Protein AF-A0A2D6S1B0-F1 (afdb_monomer_lite)

Secondary structure (DSSP, 8-state):
-EETTS-B-EEEEEEESSSSS-EEEEEEE-SSTTTTTEEEEE--SSS----PEEEEEPPPPS-TTS--EE-EEEEEETTEEEEEETTEEEEEEE-SS--S--EEEEE----TT---B---S-----SS--SS--PPPGGGSPP--------

Sequence (151 aa):
DFLNNDVFNVHLRVDDDKSGTNAYIDIYSPPGPQGGNNFNYASPADGAWPGWTNIGGAPFEKNPRKEGYRQLCLRKEQKNFFIIVDNKEIAKVKNAGLLVITKVFISIDAAAGRSGSMHVDNVDIDDAFLKGSKAVGRQNKLPIIWSELKS

Foldseek 3Di:
DFWLLFQAWKWKKFFDPPLQQRWMKIKTQAGDPLRRFWIWMFTELRNDTPDTDTLGGDDRPPDSVPTDDKDWDWDDDQQWTFTAINNRTSDIDGHPNCHDGPDIDMDGDYDPPGDGDDDDQDDDDDPDDDPDDDDDPPVRGDPPPPPDPDD

Radius of gyration: 16.26 Å; chains: 1; bounding box: 37×40×39 Å

Structure (mmCIF, N/CA/C/O backbone):
data_AF-A0A2D6S1B0-F1
#
_entry.id   AF-A0A2D6S1B0-F1
#
loop_
_atom_site.group_PDB
_atom_site.id
_atom_site.type_symbol
_atom_site.label_atom_id
_atom_site.label_alt_id
_atom_site.label_comp_id
_atom_site.label_asym_id
_atom_site.label_entity_id
_atom_site.label_seq_id
_atom_site.pdbx_PDB_ins_code
_atom_site.Cartn_x
_atom_site.Cartn_y
_atom_site.Cartn_z
_atom_site.occupancy
_atom_site.B_iso_or_equiv
_atom_site.auth_seq_id
_atom_site.auth_comp_id
_atom_site.auth_asym_id
_atom_site.auth_atom_id
_atom_site.pdbx_PDB_model_num
ATOM 1 N N . ASP A 1 1 ? 7.044 -9.839 -2.424 1.00 71.38 1 ASP A N 1
ATOM 2 C CA . ASP A 1 1 ? 8.215 -9.287 -3.156 1.00 71.38 1 ASP A CA 1
ATOM 3 C C . ASP A 1 1 ? 7.801 -9.011 -4.597 1.00 71.38 1 ASP A C 1
ATOM 5 O O . ASP A 1 1 ? 6.648 -9.249 -4.910 1.00 71.38 1 ASP A O 1
ATOM 9 N N . PHE A 1 2 ? 8.654 -8.400 -5.421 1.00 69.69 2 PHE A N 1
ATOM 10 C CA . PHE A 1 2 ? 8.378 -8.100 -6.829 1.00 69.69 2 PHE A CA 1
ATOM 11 C C . PHE A 1 2 ? 9.667 -8.045 -7.651 1.00 69.69 2 PHE A C 1
ATOM 13 O O . PHE A 1 2 ? 10.745 -7.783 -7.119 1.00 69.69 2 PHE A O 1
ATOM 20 N N . LEU A 1 3 ? 9.582 -8.301 -8.954 1.00 69.38 3 LEU A N 1
ATOM 21 C CA . LEU A 1 3 ? 10.754 -8.343 -9.821 1.00 69.38 3 LEU A CA 1
ATOM 22 C C . LEU A 1 3 ? 11.266 -6.919 -10.125 1.00 69.38 3 LEU A C 1
ATOM 24 O O . LEU A 1 3 ? 10.507 -6.052 -10.548 1.00 69.38 3 LEU A O 1
ATOM 28 N N . ASN A 1 4 ? 12.566 -6.669 -9.923 1.00 67.38 4 ASN A N 1
ATOM 29 C CA . ASN A 1 4 ? 13.173 -5.330 -10.038 1.00 67.38 4 ASN A CA 1
ATOM 30 C C . ASN A 1 4 ? 13.082 -4.706 -11.445 1.00 67.38 4 ASN A C 1
ATOM 32 O O . ASN A 1 4 ? 13.164 -3.489 -11.595 1.00 67.38 4 ASN A O 1
ATOM 36 N N . ASN A 1 5 ? 12.961 -5.529 -12.485 1.00 62.66 5 ASN A N 1
ATOM 37 C CA . ASN A 1 5 ? 12.970 -5.089 -13.881 1.00 62.66 5 ASN A CA 1
ATOM 38 C C . ASN A 1 5 ? 11.594 -5.117 -14.541 1.00 62.66 5 ASN A C 1
ATOM 40 O O . ASN A 1 5 ? 11.501 -5.066 -15.767 1.00 62.66 5 ASN A O 1
ATOM 44 N N . ASP A 1 6 ? 10.555 -5.203 -13.721 1.00 67.94 6 ASP A N 1
ATOM 45 C CA . ASP A 1 6 ? 9.181 -5.337 -14.160 1.00 67.94 6 ASP A CA 1
ATOM 46 C C . ASP A 1 6 ? 8.383 -4.049 -13.919 1.00 67.94 6 ASP A C 1
ATOM 48 O O . ASP A 1 6 ? 8.779 -3.176 -13.138 1.00 67.94 6 ASP A O 1
ATOM 52 N N . VAL A 1 7 ? 7.244 -3.912 -14.597 1.00 71.19 7 VAL A N 1
ATOM 53 C CA . VAL A 1 7 ? 6.329 -2.773 -14.438 1.00 71.19 7 VAL A CA 1
ATOM 54 C C . VAL A 1 7 ? 5.436 -3.028 -13.225 1.00 71.19 7 VAL A C 1
ATOM 56 O O . VAL A 1 7 ? 4.236 -3.283 -13.350 1.00 71.19 7 VAL A O 1
ATOM 59 N N . PHE A 1 8 ? 6.055 -2.983 -12.042 1.00 75.19 8 PHE A N 1
ATOM 60 C CA . PHE A 1 8 ? 5.389 -3.308 -10.789 1.00 75.19 8 PHE A CA 1
ATOM 61 C C . PHE A 1 8 ? 4.220 -2.363 -10.513 1.00 75.19 8 PHE A C 1
ATOM 63 O O . PHE A 1 8 ? 4.385 -1.145 -10.380 1.00 75.19 8 PHE A O 1
ATOM 70 N N . ASN A 1 9 ? 3.039 -2.957 -10.391 1.00 82.38 9 ASN A N 1
ATOM 71 C CA . ASN A 1 9 ? 1.822 -2.284 -9.990 1.00 82.38 9 ASN A CA 1
ATOM 72 C C . ASN A 1 9 ? 1.215 -3.003 -8.791 1.00 82.38 9 ASN A C 1
ATOM 74 O O . ASN A 1 9 ? 1.185 -4.228 -8.754 1.00 82.38 9 ASN A O 1
ATOM 78 N N . VAL A 1 10 ? 0.751 -2.237 -7.808 1.00 85.50 10 VAL A N 1
ATOM 79 C CA . VAL A 1 10 ? 0.115 -2.787 -6.612 1.00 85.50 10 VAL A CA 1
ATOM 80 C C . VAL A 1 10 ? -0.761 -1.735 -5.951 1.00 85.50 10 VAL A C 1
ATOM 82 O O . VAL A 1 10 ? -0.403 -0.558 -5.944 1.00 85.50 10 VAL A O 1
ATOM 85 N N . HIS A 1 11 ? -1.858 -2.192 -5.363 1.00 90.12 11 HIS A N 1
ATOM 86 C CA . HIS A 1 11 ? -2.531 -1.596 -4.217 1.00 90.12 11 HIS A CA 1
ATOM 87 C C . HIS A 1 11 ? -2.279 -2.501 -3.010 1.00 90.12 11 HIS A C 1
ATOM 89 O O . HIS A 1 11 ? -2.585 -3.696 -3.061 1.00 90.12 11 HIS A O 1
ATOM 95 N N . LEU A 1 12 ? -1.708 -1.948 -1.945 1.00 91.75 12 LEU A N 1
ATOM 96 C CA . LEU A 1 12 ? -1.565 -2.603 -0.647 1.00 91.75 12 LEU A CA 1
ATOM 97 C C . LEU A 1 12 ? -2.305 -1.760 0.386 1.00 91.75 12 LEU A C 1
ATOM 99 O O . LEU A 1 12 ? -1.808 -0.714 0.810 1.00 91.75 12 LEU A O 1
ATOM 103 N N . ARG A 1 13 ? -3.477 -2.238 0.798 1.00 94.44 13 ARG A N 1
ATOM 104 C CA . ARG A 1 13 ? -4.371 -1.526 1.707 1.00 94.44 13 ARG A CA 1
ATOM 105 C C . ARG A 1 13 ? -4.619 -2.305 2.983 1.00 94.44 13 ARG A C 1
ATOM 107 O O . ARG A 1 13 ? -4.750 -3.526 2.959 1.00 94.44 13 ARG A O 1
ATOM 114 N N . VAL A 1 14 ? -4.711 -1.587 4.095 1.00 95.25 14 VAL A N 1
ATOM 115 C CA . VAL A 1 14 ? -5.207 -2.127 5.362 1.00 95.25 14 VAL A CA 1
ATOM 116 C C . VAL A 1 14 ? -6.326 -1.255 5.907 1.00 95.25 14 VAL A C 1
ATOM 118 O O . VAL A 1 14 ? -6.248 -0.029 5.825 1.00 95.25 14 VAL A O 1
ATOM 121 N N . ASP A 1 15 ? -7.344 -1.895 6.475 1.00 94.00 15 ASP A N 1
ATOM 122 C CA . ASP A 1 15 ? -8.585 -1.253 6.922 1.00 94.00 15 ASP A CA 1
ATOM 123 C C . ASP A 1 15 ? -8.879 -1.520 8.396 1.00 94.00 15 ASP A C 1
ATOM 125 O O . ASP A 1 15 ? -8.565 -2.594 8.926 1.00 94.00 15 ASP A O 1
ATOM 129 N N . ASP A 1 16 ? -9.563 -0.570 9.027 1.00 92.88 16 ASP A N 1
ATOM 130 C CA . ASP A 1 16 ? -10.162 -0.685 10.353 1.00 92.88 16 ASP A CA 1
ATOM 131 C C . ASP A 1 16 ? -11.695 -0.595 10.282 1.00 92.88 16 ASP A C 1
ATOM 133 O O . ASP A 1 16 ? -12.295 0.473 10.425 1.00 92.88 16 ASP A O 1
ATOM 137 N N . ASP A 1 17 ? -12.334 -1.752 10.110 1.00 88.31 17 ASP A N 1
ATOM 138 C CA . ASP A 1 17 ? -13.794 -1.874 10.082 1.00 88.31 17 ASP A CA 1
ATOM 139 C C . ASP A 1 17 ? -14.403 -2.095 11.476 1.00 88.31 17 ASP A C 1
ATOM 141 O O . ASP A 1 17 ? -15.624 -2.166 11.621 1.00 88.31 17 ASP A O 1
ATOM 145 N N . LYS A 1 18 ? -13.578 -2.267 12.519 1.00 87.44 18 LYS A N 1
ATOM 146 C CA . LYS A 1 18 ? -14.056 -2.624 13.868 1.00 87.44 18 LYS A CA 1
ATOM 147 C C . LYS A 1 18 ? -14.126 -1.431 14.809 1.00 87.44 18 LYS A C 1
ATOM 149 O O . LYS A 1 18 ? -14.965 -1.429 15.705 1.00 87.44 18 LYS A O 1
ATOM 154 N N . SER A 1 19 ? -13.281 -0.423 14.619 1.00 87.94 19 SER A N 1
ATOM 155 C CA . SER A 1 19 ? -13.208 0.736 15.516 1.00 87.94 19 SER A CA 1
ATOM 156 C C . SER A 1 19 ? -14.260 1.812 15.229 1.00 87.94 19 SER A C 1
ATOM 158 O O . SER A 1 19 ? -14.287 2.835 15.910 1.00 87.94 19 SER A O 1
ATOM 160 N N . GLY A 1 20 ? -15.109 1.616 14.214 1.00 88.25 20 GLY A N 1
ATOM 161 C CA . GLY A 1 20 ? -16.143 2.577 13.812 1.00 88.25 20 GLY A CA 1
ATOM 162 C C . GLY A 1 20 ? -15.611 3.815 13.081 1.00 88.25 20 GLY A C 1
ATOM 163 O O . GLY A 1 20 ? -16.386 4.717 12.778 1.00 88.25 20 GLY A O 1
ATOM 164 N N . THR A 1 21 ? -14.308 3.868 12.794 1.00 90.56 21 THR A N 1
ATOM 165 C CA . THR A 1 21 ? -13.668 4.948 12.031 1.00 90.56 21 THR A CA 1
ATOM 166 C C . THR A 1 21 ? -13.718 4.705 10.528 1.00 90.56 21 THR A C 1
ATOM 168 O O . THR A 1 21 ? -13.642 5.666 9.775 1.00 90.56 21 THR A O 1
ATOM 171 N N . ASN A 1 22 ? -13.817 3.443 10.083 1.00 92.62 22 ASN A N 1
ATOM 172 C CA . ASN A 1 22 ? -13.636 3.039 8.681 1.00 92.62 22 ASN A CA 1
ATOM 173 C C . ASN A 1 22 ? -12.307 3.547 8.089 1.00 92.62 2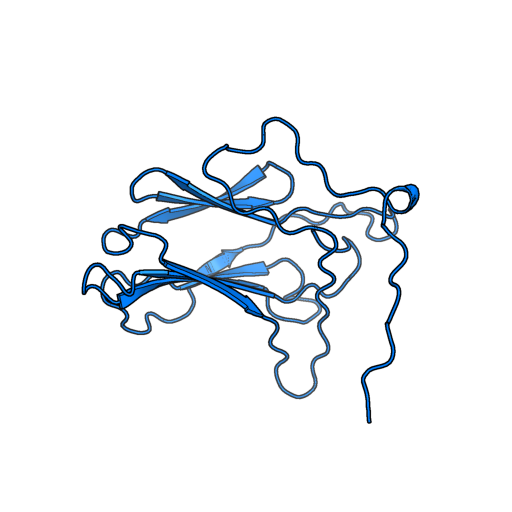2 ASN A C 1
ATOM 175 O O . ASN A 1 22 ? -12.180 3.756 6.882 1.00 92.62 22 ASN A O 1
ATOM 179 N N . ALA A 1 23 ? -11.323 3.807 8.953 1.00 97.12 23 ALA A N 1
ATOM 180 C CA . ALA A 1 23 ? -10.035 4.332 8.550 1.00 97.12 23 ALA A CA 1
ATOM 181 C C . ALA A 1 23 ? -9.270 3.281 7.753 1.00 97.12 23 ALA A C 1
ATOM 183 O O . ALA A 1 23 ? -9.308 2.091 8.067 1.00 97.12 23 ALA A O 1
ATOM 184 N N . TYR A 1 24 ? -8.504 3.734 6.771 1.00 96.56 24 TYR A N 1
ATOM 185 C CA . TYR A 1 24 ? -7.634 2.850 6.013 1.00 96.56 24 TYR A CA 1
ATOM 186 C C . TYR A 1 24 ? -6.347 3.561 5.624 1.00 96.56 24 TYR A C 1
ATOM 188 O O . TYR A 1 24 ? -6.240 4.788 5.676 1.00 96.56 24 TYR A O 1
ATOM 196 N N . ILE A 1 25 ? -5.347 2.777 5.250 1.00 97.25 25 ILE A N 1
ATOM 197 C CA . ILE A 1 25 ? -4.205 3.264 4.485 1.00 97.25 25 ILE A CA 1
ATOM 198 C C . ILE A 1 25 ? -4.072 2.386 3.254 1.00 97.25 25 ILE A C 1
ATOM 200 O O . ILE A 1 25 ? -4.132 1.168 3.369 1.00 97.25 25 ILE A O 1
ATOM 204 N N . ASP A 1 26 ? -3.928 3.012 2.096 1.00 95.69 26 ASP A N 1
ATOM 205 C CA . ASP A 1 26 ? -3.765 2.354 0.805 1.00 95.69 26 ASP A CA 1
ATOM 206 C C . ASP A 1 26 ? -2.477 2.852 0.160 1.00 95.69 26 ASP A C 1
ATOM 208 O O . ASP A 1 26 ? -2.235 4.061 0.139 1.00 95.69 26 ASP A O 1
ATOM 212 N N . ILE A 1 27 ? -1.644 1.933 -0.316 1.00 93.12 27 ILE A N 1
ATOM 213 C CA . ILE A 1 27 ? -0.375 2.207 -0.984 1.00 93.12 27 ILE A CA 1
ATOM 214 C C . ILE A 1 27 ? -0.508 1.786 -2.432 1.00 93.12 27 ILE A C 1
ATOM 216 O O . ILE A 1 27 ? -0.726 0.612 -2.712 1.00 93.12 27 ILE A O 1
ATOM 220 N N . TYR A 1 28 ? -0.258 2.724 -3.337 1.00 89.44 28 TYR A N 1
ATOM 221 C CA . TYR A 1 28 ? -0.433 2.518 -4.763 1.00 89.44 28 TYR A CA 1
ATOM 222 C C . TYR A 1 28 ? 0.845 2.787 -5.564 1.00 89.44 28 TYR A C 1
ATOM 224 O O . TYR A 1 28 ? 1.420 3.876 -5.481 1.00 89.44 28 TYR A O 1
ATOM 232 N N . SER A 1 29 ? 1.250 1.826 -6.396 1.00 86.62 29 SER A N 1
ATOM 233 C CA . SER A 1 29 ? 2.254 2.010 -7.456 1.00 86.62 29 SER A CA 1
ATOM 234 C C . SER A 1 29 ? 1.575 1.865 -8.822 1.00 86.62 29 SER A C 1
ATOM 236 O O . SER A 1 29 ? 1.136 0.760 -9.138 1.00 86.62 29 SER A O 1
ATOM 238 N N . PRO A 1 30 ? 1.448 2.921 -9.648 1.00 80.25 30 PRO A N 1
ATOM 239 C CA . PRO A 1 30 ? 0.783 2.839 -10.945 1.00 80.25 30 PRO A CA 1
ATOM 240 C C . PRO A 1 30 ? 1.629 2.112 -11.996 1.00 80.25 30 PRO A C 1
ATOM 242 O O . PRO A 1 30 ? 2.856 2.211 -11.984 1.00 80.25 30 PRO A O 1
ATOM 245 N N . PRO A 1 31 ? 1.009 1.474 -13.002 1.00 75.19 31 PRO A N 1
ATOM 246 C CA . PRO A 1 31 ? 1.756 0.922 -14.124 1.00 75.19 31 PRO A CA 1
ATOM 247 C C . PRO A 1 31 ? 2.322 2.029 -15.033 1.00 75.19 31 PRO A C 1
ATOM 249 O O . PRO A 1 31 ? 1.678 3.062 -15.273 1.00 75.19 31 PRO A O 1
ATOM 252 N N . GLY A 1 32 ? 3.499 1.776 -15.614 1.00 63.56 32 GLY A N 1
ATOM 253 C CA . GLY A 1 32 ? 4.084 2.549 -16.718 1.00 63.56 32 GLY A CA 1
ATOM 254 C C . GLY A 1 32 ? 5.549 2.978 -16.518 1.00 63.56 32 GLY A C 1
ATOM 255 O O . GLY A 1 32 ? 6.098 2.825 -15.430 1.00 63.56 32 GLY A O 1
ATOM 256 N N . PRO A 1 33 ? 6.191 3.570 -17.545 1.00 52.88 33 PRO A N 1
ATOM 257 C CA . PRO A 1 33 ? 7.610 3.958 -17.521 1.00 52.88 33 PRO A CA 1
ATOM 258 C C . PRO A 1 33 ? 7.946 5.095 -16.538 1.00 52.88 33 PRO A C 1
ATOM 260 O O . PRO A 1 33 ? 9.102 5.238 -16.156 1.00 52.88 33 PRO A O 1
ATOM 263 N N . GLN A 1 34 ? 6.953 5.887 -16.110 1.00 50.03 34 GLN A N 1
ATOM 264 C CA . GLN A 1 34 ? 7.080 6.867 -15.015 1.00 50.03 34 GLN A CA 1
ATOM 265 C C . GLN A 1 34 ? 6.430 6.397 -13.694 1.00 50.03 34 GLN A C 1
ATOM 267 O O . GLN A 1 34 ? 6.469 7.123 -12.702 1.00 50.03 34 GLN A O 1
ATOM 272 N N . GLY A 1 35 ? 5.786 5.223 -13.697 1.00 52.47 35 GLY A N 1
ATOM 273 C CA . GLY A 1 35 ? 4.970 4.697 -12.594 1.00 52.47 35 GLY A CA 1
ATOM 274 C C . GLY A 1 35 ? 5.564 3.473 -11.902 1.00 52.47 35 GLY A C 1
ATOM 275 O O . GLY A 1 35 ? 5.377 3.317 -10.700 1.00 52.47 35 GLY A O 1
ATOM 276 N N . GLY A 1 36 ? 6.357 2.668 -12.615 1.00 56.75 36 GLY A N 1
ATOM 277 C CA . GLY A 1 36 ? 7.125 1.580 -12.024 1.00 56.75 36 GLY A CA 1
ATOM 278 C C . GLY A 1 36 ? 8.104 2.157 -11.009 1.00 56.75 36 GLY A C 1
ATOM 279 O O . GLY A 1 36 ? 9.108 2.752 -11.395 1.00 56.75 36 GLY A O 1
ATOM 280 N N . ASN A 1 37 ? 7.785 1.993 -9.727 1.00 62.50 37 ASN A N 1
ATOM 281 C CA . ASN A 1 37 ? 8.507 2.479 -8.548 1.00 62.50 37 ASN A CA 1
ATOM 282 C C . ASN A 1 37 ? 8.149 3.868 -8.022 1.00 62.50 37 ASN A C 1
ATOM 284 O O . ASN A 1 37 ? 8.835 4.288 -7.097 1.00 62.50 37 ASN A O 1
ATOM 288 N N . ASN A 1 38 ? 7.124 4.567 -8.522 1.00 79.75 38 ASN A N 1
ATOM 289 C CA . ASN A 1 38 ? 6.616 5.767 -7.845 1.00 79.75 38 ASN A CA 1
ATOM 290 C C . ASN A 1 38 ? 5.462 5.375 -6.919 1.00 79.75 38 ASN A C 1
ATOM 292 O O . ASN A 1 38 ? 4.438 4.887 -7.391 1.00 79.75 38 ASN A O 1
ATOM 296 N N . PHE A 1 39 ? 5.613 5.589 -5.616 1.00 86.94 39 PHE A N 1
ATOM 297 C CA . PHE A 1 39 ? 4.591 5.209 -4.649 1.00 86.94 39 PHE A CA 1
ATOM 298 C C . PHE A 1 39 ? 3.690 6.394 -4.321 1.00 86.94 39 PHE A C 1
ATOM 300 O O . PHE A 1 39 ? 4.113 7.550 -4.252 1.00 86.94 39 PHE A O 1
ATOM 307 N N . ASN A 1 40 ? 2.423 6.084 -4.104 1.00 91.06 40 ASN A N 1
ATOM 308 C CA . ASN A 1 40 ? 1.397 6.999 -3.643 1.00 91.06 40 ASN A CA 1
ATOM 309 C C . ASN A 1 40 ? 0.723 6.387 -2.419 1.00 91.06 40 ASN A C 1
ATOM 311 O O . ASN A 1 40 ? 0.748 5.168 -2.247 1.00 91.06 40 ASN A O 1
ATOM 315 N N . TYR A 1 41 ? 0.098 7.218 -1.592 1.00 94.88 41 TYR A N 1
ATOM 316 C CA . TYR A 1 41 ? -0.769 6.729 -0.529 1.00 94.88 41 TYR A CA 1
ATOM 317 C C . TYR A 1 41 ? -2.057 7.532 -0.392 1.00 94.88 41 TYR A C 1
ATOM 319 O O . TYR A 1 41 ? -2.108 8.720 -0.715 1.00 94.88 41 TYR A O 1
ATOM 327 N N . ALA A 1 42 ? -3.077 6.877 0.148 1.00 96.75 42 ALA A N 1
ATOM 328 C CA . ALA A 1 42 ? -4.263 7.489 0.731 1.00 96.75 42 ALA A CA 1
ATOM 329 C C . ALA A 1 42 ? -4.358 7.018 2.186 1.00 96.75 42 ALA A C 1
ATOM 331 O O . ALA A 1 42 ? -4.116 5.848 2.463 1.00 96.75 42 ALA A O 1
ATOM 332 N N . SER A 1 43 ? -4.651 7.913 3.131 1.00 97.25 43 SER A N 1
ATOM 333 C CA . SER A 1 43 ? -4.669 7.56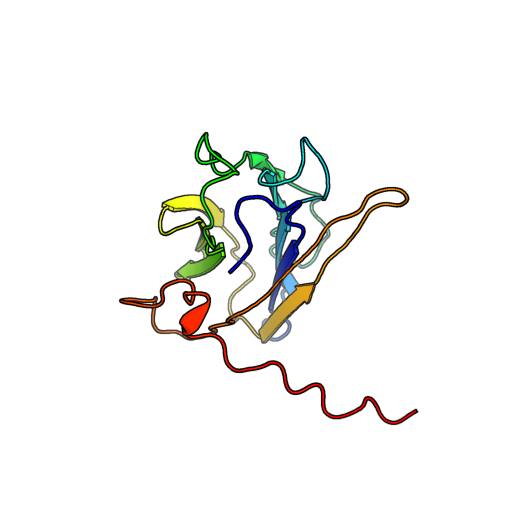8 4.562 1.00 97.25 43 SER A CA 1
ATOM 334 C C . SER A 1 43 ? -5.743 8.335 5.342 1.00 97.25 43 SER A C 1
ATOM 336 O O . SER A 1 43 ? -5.401 9.132 6.226 1.00 97.25 43 SER A O 1
ATOM 338 N N . PRO A 1 44 ? -7.036 8.156 5.032 1.00 96.81 44 PRO A N 1
ATOM 339 C CA . PRO A 1 44 ? -8.080 8.819 5.795 1.00 96.81 44 PRO A CA 1
ATOM 340 C C . PRO A 1 44 ? -8.269 8.186 7.173 1.00 96.81 44 PRO A C 1
ATOM 342 O O . PRO A 1 44 ? -8.179 6.969 7.351 1.00 96.81 44 PRO A O 1
ATOM 345 N N . ALA A 1 45 ? -8.537 9.038 8.159 1.00 96.50 45 ALA A N 1
ATOM 346 C CA . ALA A 1 45 ? -8.805 8.626 9.535 1.00 96.50 45 ALA A CA 1
ATOM 347 C C . ALA A 1 45 ? -10.294 8.329 9.795 1.00 96.50 45 ALA A C 1
ATOM 349 O O . ALA A 1 45 ? -10.633 7.869 10.879 1.00 96.50 45 ALA A O 1
ATOM 350 N N . ASP A 1 46 ? -11.160 8.608 8.824 1.00 94.94 46 ASP A N 1
ATOM 351 C CA . ASP A 1 46 ? -12.624 8.542 8.906 1.00 94.94 46 ASP A CA 1
ATOM 352 C C . ASP A 1 46 ? -13.259 7.790 7.715 1.00 94.94 46 ASP A C 1
ATOM 354 O O . ASP A 1 46 ? -14.476 7.793 7.536 1.00 94.94 46 ASP A O 1
ATOM 358 N N . GLY A 1 47 ? -12.426 7.180 6.866 1.00 93.56 47 GLY A N 1
ATOM 359 C CA . GLY A 1 47 ? -12.848 6.461 5.665 1.00 93.56 47 GLY A CA 1
ATOM 360 C C . GLY A 1 47 ? -13.201 7.334 4.458 1.00 93.56 47 GLY A C 1
ATOM 361 O O . GLY A 1 47 ? -13.484 6.787 3.391 1.00 93.56 47 GLY A O 1
ATOM 362 N N . ALA A 1 48 ? -13.152 8.667 4.562 1.00 94.56 48 ALA A N 1
ATOM 363 C CA . ALA A 1 48 ? -13.421 9.550 3.428 1.00 94.56 48 ALA A CA 1
ATOM 364 C C . ALA A 1 48 ? -12.274 9.510 2.403 1.00 94.56 48 ALA A C 1
ATOM 366 O O . ALA A 1 48 ? -11.113 9.613 2.776 1.00 94.56 48 ALA A O 1
ATOM 367 N N . TRP A 1 49 ? -12.564 9.404 1.101 1.00 94.94 49 TRP A N 1
ATOM 368 C CA . TRP A 1 49 ? -11.521 9.368 0.062 1.00 94.94 49 TRP A CA 1
ATOM 369 C C . TRP A 1 49 ? -10.695 10.674 0.045 1.00 94.94 49 TRP A C 1
ATOM 371 O O . TRP A 1 49 ? -11.242 11.715 -0.329 1.00 94.94 49 TRP A O 1
ATOM 381 N N . PRO A 1 50 ? -9.387 10.659 0.390 1.00 94.88 50 PRO A N 1
ATOM 382 C CA . PRO A 1 50 ? -8.596 11.886 0.498 1.00 94.88 50 PRO A CA 1
ATOM 383 C C . PRO A 1 50 ? -7.878 12.261 -0.809 1.00 94.88 50 PRO A C 1
ATOM 385 O O . PRO A 1 50 ? -7.177 13.270 -0.860 1.00 94.88 50 PRO A O 1
ATOM 388 N N . GLY A 1 51 ? -8.010 11.444 -1.859 1.00 94.62 51 GLY A N 1
ATOM 389 C CA . GLY A 1 51 ? -7.125 11.502 -3.019 1.00 94.62 51 GLY A CA 1
ATOM 390 C C . GLY A 1 51 ? -5.773 10.827 -2.768 1.00 94.62 51 GLY A C 1
ATOM 391 O O . GLY A 1 51 ? -5.458 10.384 -1.662 1.00 94.62 51 GLY A O 1
ATOM 392 N N . TRP A 1 52 ? -4.962 10.750 -3.822 1.00 93.31 52 TRP A N 1
ATOM 393 C CA . TRP A 1 52 ? -3.610 10.198 -3.751 1.00 93.31 52 TRP A CA 1
ATOM 394 C C . TRP A 1 52 ? -2.593 11.270 -3.363 1.00 93.31 52 TRP A C 1
ATOM 396 O O . TRP A 1 52 ? -2.535 12.331 -3.983 1.00 93.31 52 TRP A O 1
ATOM 406 N N . THR A 1 53 ? -1.737 10.960 -2.393 1.00 94.56 53 THR A N 1
ATOM 407 C CA . THR A 1 53 ? -0.536 11.743 -2.078 1.00 94.56 53 THR A CA 1
ATOM 408 C C . THR A 1 53 ? 0.690 11.036 -2.635 1.00 94.56 53 THR A C 1
ATOM 410 O O . THR A 1 53 ? 0.918 9.862 -2.342 1.00 94.56 53 THR A O 1
ATOM 413 N N . ASN A 1 54 ? 1.492 11.744 -3.428 1.00 91.19 54 ASN A N 1
ATOM 414 C CA . ASN A 1 54 ? 2.716 11.192 -3.993 1.00 91.19 54 ASN A CA 1
ATOM 415 C C . ASN A 1 54 ? 3.853 11.173 -2.958 1.00 91.19 54 ASN A C 1
ATOM 417 O O . ASN A 1 54 ? 4.046 12.138 -2.222 1.00 91.19 54 ASN A O 1
ATOM 421 N N . ILE A 1 55 ? 4.610 10.079 -2.927 1.00 86.94 55 ILE A N 1
ATOM 422 C CA . ILE A 1 55 ? 5.735 9.847 -2.005 1.00 86.94 55 ILE A CA 1
ATOM 423 C C . ILE A 1 55 ? 7.079 9.883 -2.750 1.00 86.94 55 ILE A C 1
ATOM 425 O O . ILE A 1 55 ? 8.152 9.768 -2.161 1.00 86.94 55 ILE A O 1
ATOM 429 N N . GLY A 1 56 ? 7.037 10.034 -4.072 1.00 80.56 56 GLY A N 1
ATOM 430 C CA . GLY A 1 56 ? 8.171 9.778 -4.935 1.00 80.56 56 GLY A CA 1
ATOM 431 C C . GLY A 1 56 ? 8.478 8.287 -5.046 1.00 80.56 56 GLY A C 1
ATOM 432 O O . GLY A 1 56 ? 7.724 7.413 -4.604 1.00 80.56 56 GLY A O 1
ATOM 433 N N . GLY A 1 57 ? 9.607 7.997 -5.690 1.00 68.81 57 GLY A N 1
ATOM 434 C CA . GLY A 1 57 ? 9.996 6.627 -5.970 1.00 68.81 57 GLY A CA 1
ATOM 435 C C . GLY A 1 57 ? 11.136 6.086 -5.128 1.00 68.81 57 GLY A C 1
ATOM 436 O O . GLY A 1 57 ? 12.022 6.820 -4.689 1.00 68.81 57 GLY A O 1
ATOM 437 N N . ALA A 1 58 ? 11.153 4.764 -4.959 1.00 64.06 58 ALA A N 1
ATOM 438 C CA . ALA A 1 58 ? 12.360 4.077 -4.523 1.00 64.06 58 ALA A CA 1
ATOM 439 C C . ALA A 1 58 ? 13.364 4.106 -5.690 1.00 64.06 58 ALA A C 1
ATOM 441 O O . ALA A 1 58 ? 12.993 3.706 -6.797 1.00 64.06 58 ALA A O 1
ATOM 442 N N . PRO A 1 59 ? 14.619 4.559 -5.495 1.00 56.66 59 PRO A N 1
ATOM 443 C CA . PRO A 1 59 ? 15.586 4.587 -6.583 1.00 56.66 59 PRO A CA 1
ATOM 444 C C . PRO A 1 59 ? 15.730 3.180 -7.169 1.00 56.66 59 PRO A C 1
ATOM 446 O O . PRO A 1 59 ? 15.896 2.207 -6.429 1.00 56.66 59 PRO A O 1
ATOM 449 N N . PHE A 1 60 ? 15.641 3.080 -8.495 1.00 55.62 60 PHE A N 1
ATOM 450 C CA . PHE A 1 60 ? 16.079 1.887 -9.207 1.00 55.62 60 PHE A CA 1
ATOM 451 C C . PHE A 1 60 ? 17.551 1.641 -8.863 1.00 55.62 60 PHE A C 1
ATOM 453 O O . PHE A 1 60 ? 18.358 2.580 -8.876 1.00 55.62 60 PHE A O 1
ATOM 460 N N . GLU A 1 61 ? 17.944 0.383 -8.652 1.00 52.16 61 GLU A N 1
ATOM 461 C CA . GLU A 1 61 ? 19.321 0.051 -9.003 1.00 52.16 61 GLU A CA 1
ATOM 462 C C . GLU A 1 61 ? 19.480 0.356 -10.497 1.00 52.16 61 GLU A C 1
ATOM 464 O O . GLU A 1 61 ? 18.701 -0.125 -11.319 1.00 52.16 61 GLU A O 1
ATOM 469 N N . LYS A 1 62 ? 20.488 1.160 -10.858 1.00 47.94 62 LYS A N 1
ATOM 470 C CA . LYS A 1 62 ? 20.772 1.608 -12.239 1.00 47.94 62 LYS A CA 1
ATOM 471 C C . LYS A 1 62 ? 20.872 0.473 -13.275 1.00 47.94 62 LYS A C 1
ATOM 473 O O . LYS A 1 62 ? 20.928 0.758 -14.466 1.00 47.94 62 LYS A O 1
ATOM 478 N N . ASN A 1 63 ? 20.913 -0.787 -12.842 1.00 50.66 63 ASN A N 1
ATOM 479 C CA . ASN A 1 63 ? 20.982 -1.967 -13.690 1.00 50.66 63 ASN A CA 1
ATOM 480 C C . ASN A 1 63 ? 19.724 -2.848 -13.537 1.00 50.66 63 ASN A C 1
ATOM 482 O O . ASN A 1 63 ? 19.761 -3.845 -12.815 1.00 50.66 63 ASN A O 1
ATOM 486 N N . PRO A 1 64 ? 18.633 -2.574 -14.281 1.00 48.84 64 PRO A N 1
ATOM 487 C CA . PRO A 1 64 ? 17.455 -3.449 -14.327 1.00 48.84 64 PRO A CA 1
ATOM 488 C C . PRO A 1 64 ? 17.759 -4.827 -14.950 1.00 48.84 64 PRO A C 1
ATOM 490 O O . PRO A 1 64 ? 16.915 -5.706 -14.979 1.00 48.84 64 PRO A O 1
ATOM 493 N N . ARG A 1 65 ? 18.970 -5.069 -15.465 1.00 46.56 65 ARG A N 1
ATOM 494 C CA . ARG A 1 65 ? 19.395 -6.404 -15.924 1.00 46.56 65 ARG A CA 1
ATOM 495 C C . ARG A 1 65 ? 19.984 -7.282 -14.821 1.00 46.56 65 ARG A C 1
ATOM 497 O O . ARG A 1 65 ? 20.280 -8.443 -15.084 1.00 46.56 65 ARG A O 1
ATOM 504 N N . LYS A 1 66 ? 20.172 -6.760 -13.605 1.00 50.62 66 LYS A N 1
ATOM 505 C CA . LYS A 1 66 ? 20.513 -7.601 -12.458 1.00 50.62 66 LYS A CA 1
ATOM 506 C C . LYS A 1 66 ? 19.231 -8.288 -11.999 1.00 50.62 66 LYS A C 1
ATOM 508 O O . LYS A 1 66 ? 18.327 -7.631 -11.488 1.00 50.62 66 LYS A O 1
ATOM 513 N N . GLU A 1 67 ? 19.146 -9.592 -12.239 1.00 52.53 67 GLU A N 1
ATOM 514 C CA . GLU A 1 67 ? 18.089 -10.436 -11.688 1.00 52.53 67 GLU A CA 1
ATOM 515 C C . GLU A 1 67 ? 18.022 -10.214 -10.168 1.00 52.53 67 GLU A C 1
ATOM 517 O O . GLU A 1 67 ? 19.016 -10.385 -9.462 1.00 52.53 67 GLU A O 1
ATOM 522 N N . GLY A 1 68 ? 16.874 -9.761 -9.668 1.00 65.12 68 GLY A N 1
ATOM 523 C CA . GLY A 1 68 ? 16.700 -9.441 -8.257 1.00 65.12 68 GLY A CA 1
ATOM 524 C C . GLY A 1 68 ? 15.238 -9.195 -7.917 1.00 65.12 68 GLY A C 1
ATOM 525 O O . GLY A 1 68 ? 14.516 -8.546 -8.675 1.00 65.12 68 GLY A O 1
ATOM 526 N N . TYR A 1 69 ? 14.811 -9.735 -6.781 1.00 73.69 69 TYR A N 1
ATOM 527 C CA . TYR A 1 69 ? 13.494 -9.493 -6.205 1.00 73.69 69 TYR A CA 1
ATOM 528 C C . TYR A 1 69 ? 13.614 -8.397 -5.153 1.00 73.69 69 TYR A C 1
ATOM 530 O O . TYR A 1 69 ? 14.540 -8.407 -4.342 1.00 73.69 69 TYR A O 1
ATOM 538 N N . ARG A 1 70 ? 12.678 -7.456 -5.185 1.00 76.81 70 ARG A N 1
ATOM 539 C CA . ARG A 1 70 ? 12.537 -6.368 -4.224 1.00 76.81 70 ARG A CA 1
ATOM 540 C C . ARG A 1 70 ? 11.429 -6.675 -3.237 1.00 76.81 70 ARG A C 1
ATOM 542 O O . ARG A 1 70 ? 10.452 -7.337 -3.575 1.00 76.81 70 ARG A O 1
ATOM 549 N N . GLN A 1 71 ? 11.539 -6.164 -2.023 1.00 80.81 71 GLN A N 1
ATOM 550 C CA . GLN A 1 71 ? 10.523 -6.349 -0.992 1.00 80.81 71 GLN A CA 1
ATOM 551 C C . GLN A 1 71 ? 9.812 -5.028 -0.716 1.00 80.81 71 GLN A C 1
ATOM 553 O O . GLN A 1 71 ? 10.471 -4.048 -0.389 1.00 80.81 71 GLN A O 1
ATOM 558 N N . LEU A 1 72 ? 8.480 -5.020 -0.802 1.00 84.38 72 LEU A N 1
ATOM 559 C CA . LEU A 1 72 ? 7.630 -3.960 -0.260 1.00 84.38 72 LEU A CA 1
ATOM 560 C C . LEU A 1 72 ? 7.086 -4.417 1.098 1.00 84.38 72 LEU A C 1
ATOM 562 O O . LEU A 1 72 ? 6.603 -5.542 1.220 1.00 84.38 72 LEU A O 1
ATOM 566 N N . CYS A 1 73 ? 7.154 -3.547 2.100 1.00 86.62 73 CYS A N 1
ATOM 567 C CA . CYS A 1 73 ? 6.609 -3.771 3.432 1.00 86.62 73 CYS A CA 1
ATOM 568 C C . CYS A 1 73 ? 5.828 -2.532 3.887 1.00 86.62 73 CYS A C 1
ATOM 570 O O . CYS A 1 73 ? 6.309 -1.403 3.767 1.00 86.62 73 CYS A O 1
ATOM 572 N N . LEU A 1 74 ? 4.632 -2.765 4.430 1.00 91.19 74 LEU A N 1
ATOM 573 C CA . LEU A 1 74 ? 3.874 -1.790 5.203 1.00 91.19 74 LEU A CA 1
ATOM 574 C C . LEU A 1 74 ? 3.945 -2.189 6.675 1.00 91.19 74 LEU A C 1
ATOM 576 O O . LEU A 1 74 ? 3.406 -3.221 7.066 1.00 91.19 74 LEU A O 1
ATOM 580 N N . ARG A 1 75 ? 4.600 -1.368 7.494 1.00 90.31 75 ARG A N 1
ATOM 581 C CA . ARG A 1 75 ? 4.751 -1.616 8.932 1.00 90.31 75 ARG A CA 1
ATOM 582 C C . ARG A 1 75 ? 3.944 -0.612 9.737 1.00 90.31 75 ARG A C 1
ATOM 584 O O . ARG A 1 75 ? 4.118 0.588 9.552 1.00 90.31 75 ARG A O 1
ATOM 591 N N . LYS A 1 76 ? 3.128 -1.082 10.679 1.00 89.50 76 LYS A N 1
ATOM 592 C CA . LYS A 1 76 ? 2.426 -0.229 11.648 1.00 89.50 76 LYS A CA 1
ATOM 593 C C . LYS A 1 76 ? 3.207 -0.165 12.959 1.00 89.50 76 LYS A C 1
ATOM 595 O O . LYS A 1 76 ? 3.510 -1.194 13.547 1.00 89.50 76 LYS A O 1
ATOM 600 N N . GLU A 1 77 ? 3.463 1.039 13.461 1.00 90.56 77 GLU A N 1
ATOM 601 C CA . GLU A 1 77 ? 3.894 1.270 14.844 1.00 90.56 77 GLU A CA 1
ATOM 602 C C . GLU A 1 77 ? 2.991 2.333 15.469 1.00 90.56 77 GLU A C 1
ATOM 604 O O . GLU A 1 77 ? 3.034 3.517 15.115 1.00 90.56 77 GLU A O 1
ATOM 609 N N . GLN A 1 78 ? 2.150 1.913 16.415 1.00 90.06 78 GLN A N 1
ATOM 610 C CA . GLN A 1 78 ? 1.109 2.762 17.000 1.00 90.06 78 GLN A CA 1
ATOM 611 C C . GLN A 1 78 ? 0.209 3.381 15.909 1.00 90.06 78 GLN A C 1
ATOM 613 O O . GLN A 1 78 ? -0.579 2.660 15.297 1.00 90.06 78 GLN A O 1
ATOM 618 N N . LYS A 1 79 ? 0.326 4.700 15.685 1.00 93.44 79 LYS A N 1
ATOM 619 C CA . LYS A 1 79 ? -0.420 5.504 14.697 1.00 93.44 79 LYS A CA 1
ATOM 620 C C . LYS A 1 79 ? 0.405 5.844 13.450 1.00 93.44 79 LYS A C 1
ATOM 622 O O . LYS A 1 79 ? -0.043 6.628 12.615 1.00 93.44 79 LYS A O 1
ATOM 627 N N . ASN A 1 80 ? 1.634 5.341 13.366 1.00 95.19 80 ASN A N 1
ATOM 628 C CA . ASN A 1 80 ? 2.521 5.553 12.231 1.00 95.19 80 ASN A CA 1
ATOM 629 C C . ASN A 1 80 ? 2.552 4.302 11.361 1.00 95.19 80 ASN A C 1
ATOM 631 O O . ASN A 1 80 ? 2.579 3.183 11.868 1.00 95.19 80 ASN A O 1
ATOM 635 N N . PHE A 1 81 ? 2.598 4.525 10.060 1.00 95.06 81 PHE A N 1
ATOM 636 C CA . PHE A 1 81 ? 2.732 3.518 9.030 1.00 95.06 81 PHE A CA 1
ATOM 637 C C . PHE A 1 81 ? 3.981 3.833 8.229 1.00 95.06 81 PHE A C 1
ATOM 639 O O . PHE A 1 81 ? 4.160 4.954 7.756 1.00 95.06 81 PHE A O 1
ATOM 646 N N . PHE A 1 82 ? 4.852 2.848 8.104 1.00 93.06 82 PHE A N 1
ATOM 647 C CA . PHE A 1 82 ? 6.113 2.964 7.400 1.00 93.06 82 PHE A CA 1
ATOM 648 C C . PHE A 1 82 ? 6.024 2.160 6.121 1.00 93.06 82 PHE A C 1
ATOM 650 O O . PHE A 1 82 ? 5.696 0.973 6.151 1.00 93.06 82 PHE A O 1
ATOM 657 N N . ILE A 1 83 ? 6.324 2.819 5.010 1.00 91.50 83 ILE A N 1
ATOM 658 C CA . ILE A 1 83 ? 6.423 2.178 3.707 1.00 91.50 83 ILE A CA 1
ATOM 659 C C . ILE A 1 83 ? 7.903 1.933 3.476 1.00 91.50 83 ILE A C 1
ATOM 661 O O . ILE A 1 83 ? 8.705 2.869 3.457 1.00 91.50 83 ILE A O 1
ATOM 665 N N . ILE A 1 84 ? 8.265 0.663 3.370 1.00 87.62 84 ILE A N 1
ATOM 666 C CA . ILE A 1 84 ? 9.645 0.202 3.349 1.00 87.62 84 ILE A CA 1
ATOM 667 C C . ILE A 1 84 ? 9.856 -0.583 2.061 1.00 87.62 84 ILE A C 1
ATOM 669 O O . ILE A 1 84 ? 9.106 -1.513 1.766 1.00 87.62 84 ILE A O 1
ATOM 673 N N . VAL A 1 85 ? 10.896 -0.222 1.313 1.00 84.50 85 VAL A N 1
ATOM 674 C CA . VAL A 1 85 ? 11.347 -0.965 0.135 1.00 84.50 85 VAL A CA 1
ATOM 675 C C . VAL A 1 85 ? 12.780 -1.423 0.369 1.00 84.50 85 VAL A C 1
ATOM 677 O O . VAL A 1 85 ? 13.650 -0.603 0.649 1.00 84.50 85 VAL A O 1
ATOM 680 N N . ASP A 1 86 ? 13.031 -2.729 0.286 1.00 80.50 86 ASP A N 1
ATOM 681 C CA . ASP A 1 86 ? 14.349 -3.350 0.512 1.00 80.50 86 ASP A CA 1
ATOM 682 C C . ASP A 1 86 ? 15.015 -2.927 1.834 1.00 80.50 86 ASP A C 1
ATOM 684 O O . ASP A 1 86 ? 16.196 -2.583 1.881 1.00 80.50 86 ASP A O 1
ATOM 688 N N . ASN A 1 87 ? 14.248 -2.932 2.929 1.00 81.25 87 ASN A N 1
ATOM 689 C CA . ASN A 1 87 ? 14.667 -2.469 4.262 1.00 81.25 87 ASN A CA 1
ATOM 690 C C . ASN A 1 87 ? 14.974 -0.965 4.374 1.00 81.25 87 ASN A C 1
ATOM 692 O O . ASN A 1 87 ? 15.419 -0.510 5.427 1.00 81.25 87 ASN A O 1
ATOM 696 N N . LYS A 1 88 ? 14.707 -0.175 3.330 1.00 83.50 88 LYS A N 1
ATOM 697 C CA . LYS A 1 88 ? 14.786 1.283 3.375 1.00 83.50 88 LYS A CA 1
ATOM 698 C C . LYS A 1 88 ? 13.393 1.882 3.517 1.00 83.50 88 LYS A C 1
ATOM 700 O O . LYS A 1 88 ? 12.538 1.692 2.658 1.00 83.50 88 LYS A O 1
ATOM 705 N N . GLU A 1 89 ? 13.185 2.649 4.577 1.00 89.38 89 GLU A N 1
ATOM 706 C CA . GLU A 1 89 ? 11.999 3.492 4.715 1.00 89.38 89 GLU A CA 1
ATOM 707 C C . GLU A 1 89 ? 11.975 4.545 3.597 1.00 89.38 89 GLU A C 1
ATOM 709 O O . GLU A 1 89 ? 12.931 5.305 3.422 1.00 89.38 89 GLU A O 1
ATOM 714 N N . ILE A 1 90 ? 10.888 4.565 2.827 1.00 89.06 90 ILE A N 1
ATOM 715 C CA . ILE A 1 90 ? 10.624 5.576 1.794 1.00 89.06 90 ILE A CA 1
ATOM 716 C C . ILE A 1 90 ? 9.524 6.552 2.217 1.00 89.06 90 ILE A C 1
ATOM 718 O O . ILE A 1 90 ? 9.440 7.645 1.666 1.00 89.06 90 ILE A O 1
ATOM 722 N N . ALA A 1 91 ? 8.701 6.176 3.201 1.00 92.25 91 ALA A N 1
ATOM 723 C CA . ALA A 1 91 ? 7.639 7.018 3.730 1.00 92.25 91 ALA A CA 1
ATOM 724 C C . ALA A 1 91 ? 7.334 6.708 5.192 1.00 92.25 91 ALA A C 1
ATOM 726 O O . ALA A 1 91 ? 7.342 5.545 5.603 1.00 92.25 91 ALA A O 1
ATOM 727 N N . LYS A 1 92 ? 6.896 7.748 5.904 1.00 95.50 92 LYS A N 1
ATOM 728 C CA . LYS A 1 92 ? 6.198 7.652 7.183 1.00 95.50 92 LYS A CA 1
ATOM 729 C C . LYS A 1 92 ? 4.870 8.396 7.089 1.00 95.50 92 LYS A C 1
ATOM 731 O O . LYS A 1 92 ? 4.846 9.608 6.893 1.00 95.50 92 LYS A O 1
ATOM 736 N N . VAL A 1 93 ? 3.774 7.674 7.270 1.00 95.88 93 VAL A N 1
ATOM 737 C CA . VAL A 1 93 ? 2.402 8.181 7.186 1.00 95.88 93 VAL A CA 1
ATOM 738 C C . VAL A 1 93 ? 1.738 8.060 8.552 1.00 95.88 93 VAL A C 1
ATOM 740 O O . VAL A 1 93 ? 1.856 7.038 9.221 1.00 95.88 93 VAL A O 1
ATOM 743 N N . LYS A 1 94 ? 1.031 9.100 8.994 1.00 96.12 94 LYS A N 1
ATOM 744 C CA . LYS A 1 94 ? 0.272 9.069 10.249 1.00 96.12 94 LYS A CA 1
ATOM 745 C C . LYS A 1 94 ? -1.205 8.828 9.953 1.00 96.12 94 LYS A C 1
ATOM 747 O O . LYS A 1 94 ? -1.803 9.613 9.226 1.00 96.12 94 LYS A O 1
ATOM 752 N N . ASN A 1 95 ? -1.803 7.821 10.588 1.00 96.56 95 ASN A N 1
ATOM 753 C CA . ASN A 1 95 ? -3.250 7.610 10.584 1.00 96.56 95 ASN A CA 1
ATOM 754 C C . ASN A 1 95 ? -3.744 7.458 12.027 1.00 96.56 95 ASN A C 1
ATOM 756 O O . ASN A 1 95 ? -3.414 6.496 12.717 1.00 96.56 95 ASN A O 1
ATOM 760 N N . ALA A 1 96 ? -4.494 8.450 12.511 1.00 95.19 96 ALA A N 1
ATOM 761 C CA . ALA A 1 96 ? -4.990 8.450 13.884 1.00 95.19 96 ALA A CA 1
ATOM 762 C C . ALA A 1 96 ? -6.261 7.609 14.076 1.00 95.19 96 ALA A C 1
ATOM 764 O O . ALA A 1 96 ? -6.551 7.258 15.218 1.00 95.19 96 ALA A O 1
ATOM 765 N N . GLY A 1 97 ? -6.987 7.321 12.991 1.00 94.88 97 GLY A N 1
ATOM 766 C CA . GLY A 1 97 ? -8.234 6.561 13.009 1.00 94.88 97 GLY A CA 1
ATOM 767 C C . GLY A 1 97 ? -8.054 5.064 12.765 1.00 94.88 97 GLY A C 1
ATOM 768 O O . GLY A 1 97 ? -8.945 4.298 13.112 1.00 94.88 97 GLY A O 1
ATOM 769 N N . LEU A 1 98 ? -6.913 4.637 12.208 1.00 94.31 98 LEU A N 1
ATOM 770 C CA . LEU A 1 98 ? -6.595 3.223 11.983 1.00 94.31 98 LEU A CA 1
ATOM 771 C C . LEU A 1 98 ? -5.975 2.614 13.246 1.00 94.31 98 LEU A C 1
ATOM 773 O O . LEU A 1 98 ? -4.752 2.590 13.430 1.00 94.31 98 LEU A O 1
ATOM 777 N N . LEU A 1 99 ? -6.836 2.156 14.151 1.00 90.25 99 LEU A N 1
ATOM 778 C CA . LEU A 1 99 ? -6.441 1.644 15.459 1.00 90.25 99 LEU A CA 1
ATOM 779 C C . LEU A 1 99 ? -6.051 0.170 15.362 1.00 90.25 99 LEU A C 1
ATOM 781 O O . LEU A 1 99 ? -4.981 -0.213 15.853 1.00 90.25 99 LEU A O 1
ATOM 785 N N . VAL A 1 100 ? -6.869 -0.615 14.661 1.00 89.38 100 VAL A N 1
ATOM 786 C CA . VAL A 1 100 ? -6.726 -2.062 14.483 1.00 89.38 100 VAL A CA 1
ATOM 787 C C . VAL A 1 100 ? -6.721 -2.395 12.994 1.00 89.38 100 VAL A C 1
ATOM 789 O O . VAL A 1 100 ? -7.574 -1.931 12.248 1.00 89.38 100 VAL A O 1
ATOM 792 N N . ILE A 1 101 ? -5.774 -3.226 12.554 1.00 90.44 101 ILE A N 1
ATOM 793 C CA . ILE A 1 101 ? -5.822 -3.793 11.202 1.00 90.44 101 ILE A CA 1
ATOM 794 C C . ILE A 1 101 ? -6.807 -4.958 11.229 1.00 90.44 101 ILE A C 1
ATOM 796 O O . ILE A 1 101 ? -6.612 -5.938 11.944 1.00 90.44 101 ILE A O 1
ATOM 800 N N . THR A 1 102 ? -7.885 -4.829 10.470 1.00 90.06 102 THR A N 1
ATOM 801 C CA . THR A 1 102 ? -8.972 -5.816 10.410 1.00 90.06 102 THR A CA 1
ATOM 802 C C . THR A 1 102 ? -9.025 -6.542 9.076 1.00 90.06 102 THR A C 1
ATOM 804 O O . THR A 1 102 ? -9.480 -7.684 9.022 1.00 90.06 102 THR A O 1
ATOM 807 N N . LYS A 1 103 ? -8.537 -5.895 8.014 1.00 90.75 103 LYS A N 1
ATOM 808 C CA . LYS A 1 103 ? -8.432 -6.452 6.667 1.00 90.75 103 LYS A CA 1
ATOM 809 C C . LYS A 1 103 ? -7.132 -6.009 6.017 1.00 90.75 103 LYS A C 1
ATOM 811 O O . LYS A 1 103 ? -6.633 -4.921 6.300 1.00 90.75 103 LYS A O 1
ATOM 816 N N . VAL A 1 104 ? -6.626 -6.865 5.135 1.00 91.56 104 VAL A N 1
ATOM 817 C CA . VAL A 1 104 ? -5.506 -6.583 4.237 1.00 91.56 104 VAL A CA 1
ATOM 818 C C . VAL A 1 104 ? -5.983 -6.863 2.818 1.00 91.56 104 VAL A C 1
ATOM 820 O O . VAL A 1 104 ? -6.452 -7.963 2.529 1.00 91.56 104 VAL A O 1
ATOM 823 N N . PHE A 1 105 ? -5.864 -5.873 1.941 1.00 90.25 105 PHE A N 1
ATOM 824 C CA . PHE A 1 105 ? -6.140 -5.992 0.518 1.00 90.25 105 PHE A CA 1
ATOM 825 C C . PHE A 1 105 ? -4.836 -5.864 -0.259 1.00 90.25 105 PHE A C 1
ATOM 827 O O . PHE A 1 105 ? -4.084 -4.905 -0.087 1.00 90.25 105 PHE A O 1
ATOM 834 N N . ILE A 1 106 ? -4.595 -6.835 -1.135 1.00 88.75 106 ILE A N 1
ATOM 835 C CA . ILE A 1 106 ? -3.502 -6.815 -2.101 1.00 88.75 106 ILE A CA 1
ATOM 836 C C . ILE A 1 106 ? -4.155 -6.957 -3.467 1.00 88.75 106 ILE A C 1
ATOM 838 O O . ILE A 1 106 ? -4.799 -7.970 -3.744 1.00 88.75 106 ILE A O 1
ATOM 842 N N . SER A 1 107 ? -4.050 -5.931 -4.300 1.00 85.62 107 SER A N 1
ATOM 843 C CA . SER A 1 107 ? -4.649 -5.947 -5.633 1.00 85.62 107 SER A CA 1
ATOM 844 C C . SER A 1 107 ? -3.765 -5.245 -6.651 1.00 85.62 107 SER A C 1
ATOM 846 O O . SER A 1 107 ? -2.767 -4.620 -6.304 1.00 85.62 107 SER A O 1
ATOM 848 N N . ILE A 1 108 ? -4.123 -5.386 -7.921 1.00 80.56 108 ILE A N 1
ATOM 849 C CA . ILE A 1 108 ? -3.496 -4.685 -9.035 1.00 80.56 108 ILE A CA 1
ATOM 850 C C . ILE A 1 108 ? -4.564 -3.916 -9.790 1.00 80.56 108 ILE A C 1
ATOM 852 O O . ILE A 1 108 ? -5.674 -4.418 -9.974 1.00 80.56 108 ILE A O 1
ATOM 856 N N . ASP A 1 109 ? -4.217 -2.717 -10.242 1.00 72.88 109 ASP A N 1
ATOM 857 C CA . ASP A 1 109 ? -5.009 -1.991 -11.222 1.00 72.88 109 ASP A CA 1
ATOM 858 C C . ASP A 1 109 ? -4.143 -1.605 -12.416 1.00 72.88 109 ASP A C 1
ATOM 860 O O . ASP A 1 109 ? -3.007 -1.149 -12.303 1.00 72.88 109 ASP A O 1
ATOM 864 N N . ALA A 1 110 ? -4.683 -1.805 -13.608 1.00 68.38 110 ALA A N 1
ATOM 865 C CA . ALA A 1 110 ? -4.092 -1.234 -14.795 1.00 68.38 110 ALA A CA 1
ATOM 866 C C . ALA A 1 110 ? -5.098 -0.285 -15.421 1.00 68.38 110 ALA A C 1
ATOM 868 O O . ALA A 1 110 ? -6.181 -0.696 -15.837 1.00 68.38 110 ALA A O 1
ATOM 869 N N . ALA A 1 111 ? -4.735 0.998 -15.489 1.00 67.12 111 ALA A N 1
ATOM 870 C CA . ALA A 1 111 ? -5.480 1.950 -16.297 1.00 67.12 111 ALA A CA 1
ATOM 871 C C . ALA A 1 111 ? -5.580 1.430 -17.742 1.00 67.12 111 ALA A C 1
ATOM 873 O O . ALA A 1 111 ? -4.652 0.790 -18.242 1.00 67.12 111 ALA A O 1
ATOM 874 N N . ALA A 1 112 ? -6.693 1.725 -18.417 1.00 65.69 112 ALA A N 1
ATOM 875 C CA . ALA A 1 112 ? -6.932 1.277 -19.785 1.00 65.69 112 ALA A CA 1
ATOM 876 C C . ALA A 1 112 ? -5.731 1.582 -20.702 1.00 65.69 112 ALA A C 1
ATOM 878 O O . ALA A 1 112 ? -5.200 2.694 -20.711 1.00 65.69 112 ALA A O 1
ATOM 879 N N . GLY A 1 113 ? -5.290 0.574 -21.458 1.00 66.69 113 GLY A N 1
ATOM 880 C CA . GLY A 1 113 ? -4.136 0.680 -22.356 1.00 66.69 113 GLY A CA 1
ATOM 881 C C . GLY A 1 113 ? -2.767 0.606 -21.671 1.00 66.69 113 GLY A C 1
ATOM 882 O O . GLY A 1 113 ? -1.752 0.772 -22.345 1.00 66.69 113 GLY A O 1
ATOM 883 N N . ARG A 1 114 ? -2.706 0.351 -20.358 1.00 70.69 114 ARG A N 1
ATOM 884 C CA . ARG A 1 114 ? -1.459 0.058 -19.644 1.00 70.69 114 ARG A CA 1
ATOM 885 C C . ARG A 1 114 ? -1.388 -1.415 -19.276 1.00 70.69 114 ARG A C 1
ATOM 887 O O . ARG A 1 114 ? -2.398 -2.060 -19.019 1.00 70.69 114 ARG A O 1
ATOM 894 N N . SER A 1 115 ? -0.167 -1.923 -19.216 1.00 68.25 115 SER A N 1
ATOM 895 C CA . SER A 1 115 ? 0.131 -3.236 -18.661 1.00 68.25 115 SER A CA 1
ATOM 896 C C . SER A 1 115 ? 1.026 -3.028 -17.452 1.00 68.25 115 SER A C 1
ATOM 898 O O . SER A 1 115 ? 2.024 -2.310 -17.523 1.00 68.25 115 SER A O 1
ATOM 900 N N . GLY A 1 116 ? 0.612 -3.611 -16.339 1.00 68.00 116 GLY A N 1
ATOM 901 C CA . GLY A 1 116 ? 1.409 -3.756 -15.137 1.00 68.00 116 GLY A CA 1
ATOM 902 C C . GLY A 1 116 ? 1.392 -5.216 -14.734 1.00 68.00 116 GLY A C 1
ATOM 903 O O . GLY A 1 116 ? 0.587 -6.006 -15.235 1.00 68.00 116 GLY A O 1
ATOM 904 N N . SER A 1 117 ? 2.275 -5.566 -13.825 1.00 68.75 117 SER A N 1
ATOM 905 C CA . SER A 1 117 ? 2.355 -6.907 -13.281 1.00 68.75 117 SER A CA 1
ATOM 906 C C . SER A 1 117 ? 2.567 -6.821 -11.780 1.00 68.75 117 SER A C 1
ATOM 908 O O . SER A 1 117 ? 3.204 -5.911 -11.243 1.00 68.75 117 SER A O 1
ATOM 910 N N . MET A 1 118 ? 2.024 -7.817 -11.100 1.00 72.44 118 MET A N 1
ATOM 911 C CA . MET A 1 118 ? 2.396 -8.136 -9.741 1.00 72.44 118 MET A CA 1
ATOM 912 C C . MET A 1 118 ? 2.698 -9.615 -9.719 1.00 72.44 118 MET A C 1
ATOM 914 O O . MET A 1 118 ? 1.852 -10.447 -10.042 1.00 72.44 118 MET A O 1
ATOM 918 N N . HIS A 1 119 ? 3.920 -9.924 -9.330 1.00 69.75 119 HIS A N 1
ATOM 919 C CA . HIS A 1 119 ? 4.289 -11.262 -8.939 1.00 69.75 119 HIS A CA 1
ATOM 920 C C . HIS A 1 119 ? 4.472 -11.234 -7.433 1.00 69.75 119 HIS A C 1
ATOM 922 O O . HIS A 1 119 ? 5.256 -10.425 -6.953 1.00 69.75 119 HIS A O 1
ATOM 928 N N . VAL A 1 120 ? 3.728 -12.063 -6.707 1.00 68.81 120 VAL A N 1
ATOM 929 C CA . VAL A 1 120 ? 3.868 -12.203 -5.258 1.00 68.81 120 VAL A CA 1
ATOM 930 C C . VAL A 1 120 ? 4.416 -13.592 -4.992 1.00 68.81 120 VAL A C 1
ATOM 932 O O . VAL A 1 120 ? 3.687 -14.564 -5.167 1.00 68.81 120 VAL A O 1
ATOM 935 N N . ASP A 1 121 ? 5.678 -13.696 -4.579 1.00 62.19 121 ASP A N 1
ATOM 936 C CA . ASP A 1 121 ? 6.231 -14.995 -4.192 1.00 62.19 121 ASP A CA 1
ATOM 937 C C . ASP A 1 121 ? 5.911 -15.310 -2.731 1.00 62.19 121 ASP A C 1
ATOM 939 O O . ASP A 1 121 ? 5.514 -16.426 -2.399 1.00 62.19 121 ASP A O 1
ATOM 943 N N . ASN A 1 122 ? 6.014 -14.302 -1.859 1.00 68.12 122 ASN A N 1
ATOM 944 C CA . ASN A 1 122 ? 5.747 -14.437 -0.431 1.00 68.12 122 ASN A CA 1
ATOM 945 C C . ASN A 1 122 ? 4.950 -13.250 0.120 1.00 68.12 122 ASN A C 1
ATOM 947 O O . ASN A 1 122 ? 5.258 -12.086 -0.164 1.00 68.12 122 ASN A O 1
ATOM 951 N N . VAL A 1 123 ? 3.975 -13.572 0.971 1.00 72.81 123 VAL A N 1
ATOM 952 C CA . VAL A 1 123 ? 3.239 -12.633 1.823 1.00 72.81 123 VAL A CA 1
ATOM 953 C C . VAL A 1 123 ? 3.471 -13.042 3.268 1.00 72.81 123 VAL A C 1
ATOM 955 O O . VAL A 1 123 ? 3.303 -14.211 3.609 1.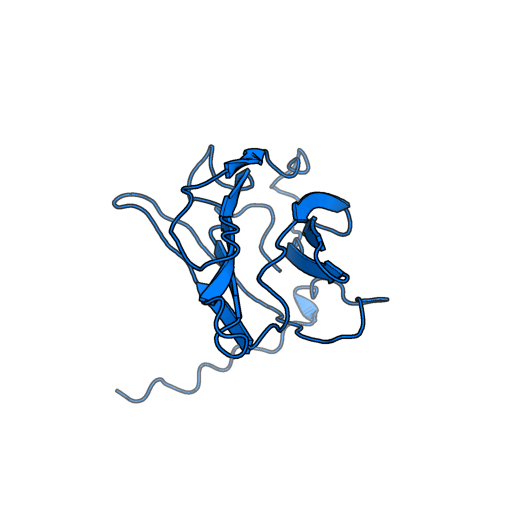00 72.81 123 VAL A O 1
ATOM 958 N N . ASP A 1 124 ? 3.853 -12.077 4.095 1.00 74.75 124 ASP A N 1
ATOM 959 C CA . ASP A 1 124 ? 4.004 -12.246 5.535 1.00 74.75 124 ASP A CA 1
ATOM 960 C C . ASP A 1 124 ? 3.172 -11.168 6.238 1.00 74.75 124 ASP A C 1
ATOM 962 O O . ASP A 1 124 ? 3.243 -9.991 5.868 1.00 74.75 124 ASP A O 1
ATOM 966 N N . ILE A 1 125 ? 2.337 -11.586 7.186 1.00 78.75 125 ILE A N 1
ATOM 967 C CA . ILE A 1 125 ? 1.437 -10.728 7.960 1.00 78.75 125 ILE A CA 1
ATOM 968 C C . ILE A 1 125 ? 1.555 -11.188 9.408 1.00 78.75 125 ILE A C 1
ATOM 970 O O . ILE A 1 125 ? 0.917 -12.161 9.809 1.00 78.75 125 ILE A O 1
ATOM 974 N N . ASP A 1 126 ? 2.382 -10.491 10.176 1.00 71.75 126 ASP A N 1
ATOM 975 C CA . ASP A 1 126 ? 2.671 -10.830 11.565 1.00 71.75 126 ASP A CA 1
ATOM 976 C C . ASP A 1 126 ? 2.995 -9.561 12.375 1.00 71.75 126 ASP A C 1
ATOM 978 O O . ASP A 1 126 ? 3.356 -8.516 11.825 1.00 71.75 126 ASP A O 1
ATOM 982 N N . ASP A 1 127 ? 2.878 -9.669 13.697 1.00 66.00 127 ASP A N 1
ATOM 983 C CA . ASP A 1 127 ? 3.295 -8.662 14.672 1.00 66.00 127 ASP A CA 1
ATOM 984 C C . ASP A 1 127 ? 4.827 -8.639 14.852 1.00 66.00 127 ASP A C 1
ATOM 986 O O . ASP A 1 127 ? 5.399 -7.643 15.313 1.00 66.00 127 ASP A O 1
ATOM 990 N N . ALA A 1 128 ? 5.528 -9.714 14.473 1.00 57.81 128 ALA A N 1
ATOM 991 C CA . ALA A 1 128 ? 6.982 -9.771 14.498 1.00 57.81 128 ALA A CA 1
ATOM 992 C C . ALA A 1 128 ? 7.580 -9.017 13.299 1.00 57.81 128 ALA A C 1
ATOM 994 O O . ALA A 1 128 ? 7.639 -9.513 12.174 1.00 57.81 128 ALA A O 1
ATOM 995 N N . PHE A 1 129 ? 8.104 -7.809 13.538 1.00 53.69 129 PHE A N 1
ATOM 996 C CA . PHE A 1 129 ? 8.911 -7.125 12.528 1.00 53.69 129 PHE A CA 1
ATOM 997 C C . PHE A 1 129 ? 10.089 -8.016 12.112 1.00 53.69 129 PHE A C 1
ATOM 999 O O . PHE A 1 129 ? 10.893 -8.445 12.943 1.00 53.69 129 PHE A O 1
ATOM 1006 N N . LEU A 1 130 ? 10.176 -8.262 10.807 1.00 52.50 130 LEU A N 1
ATOM 1007 C CA . LEU A 1 130 ? 11.092 -9.177 10.142 1.00 52.50 130 LEU A CA 1
ATOM 1008 C C . LEU A 1 130 ? 12.569 -8.932 10.486 1.00 52.50 130 LEU A C 1
ATOM 1010 O O . LEU A 1 130 ? 13.320 -8.337 9.716 1.00 52.50 130 LEU A O 1
ATOM 1014 N N . LYS A 1 131 ? 13.054 -9.509 11.588 1.00 45.03 131 LYS A N 1
ATOM 1015 C CA . LYS A 1 131 ? 14.465 -9.894 11.705 1.00 45.03 131 LYS A CA 1
ATOM 1016 C C . LYS A 1 131 ? 14.687 -11.157 10.866 1.00 45.03 131 LYS A C 1
ATOM 1018 O O . LYS A 1 131 ? 14.883 -12.231 11.417 1.00 45.03 131 LYS A O 1
ATOM 1023 N N . GLY A 1 132 ? 14.656 -11.043 9.535 1.00 49.47 132 GLY A N 1
ATOM 1024 C CA . GLY A 1 132 ? 15.186 -12.105 8.668 1.00 49.47 132 GLY A CA 1
ATOM 1025 C C . GLY A 1 132 ? 14.416 -12.476 7.403 1.00 49.47 132 GLY A C 1
ATOM 1026 O O . GLY A 1 132 ? 14.983 -13.222 6.606 1.00 49.47 132 GLY A O 1
ATOM 1027 N N . SER A 1 133 ? 13.204 -11.970 7.157 1.00 51.84 133 SER A N 1
ATOM 1028 C CA . SER A 1 133 ? 12.520 -12.281 5.892 1.00 51.84 133 SER A CA 1
ATOM 1029 C C . SER A 1 133 ? 13.185 -11.558 4.731 1.00 51.84 133 SER A C 1
ATOM 1031 O O . SER A 1 133 ? 13.177 -10.332 4.632 1.00 51.84 133 SER A O 1
ATOM 1033 N N . LYS A 1 134 ? 13.790 -12.356 3.855 1.00 55.97 134 LYS A N 1
ATOM 1034 C CA . LYS A 1 134 ? 14.404 -11.934 2.599 1.00 55.97 134 LYS A CA 1
ATOM 1035 C C . LYS A 1 134 ? 13.489 -12.350 1.456 1.00 55.97 134 LYS A C 1
ATOM 1037 O O . LYS A 1 134 ? 12.815 -13.373 1.560 1.00 55.97 134 LYS A O 1
ATOM 1042 N N . ALA A 1 135 ? 13.509 -11.589 0.363 1.00 56.03 135 ALA A N 1
ATOM 1043 C CA . ALA A 1 135 ? 12.916 -12.045 -0.889 1.00 56.03 135 ALA A CA 1
ATOM 1044 C C . ALA A 1 135 ? 13.464 -13.438 -1.240 1.00 56.03 135 ALA A C 1
ATOM 1046 O O . ALA A 1 135 ? 14.658 -13.715 -1.050 1.00 56.03 135 ALA A O 1
ATOM 1047 N N . VAL A 1 136 ? 12.590 -14.331 -1.694 1.00 58.50 136 VAL A N 1
ATOM 1048 C CA . VAL A 1 136 ? 12.960 -15.731 -1.886 1.00 58.50 136 VAL A CA 1
ATOM 1049 C C . VAL A 1 136 ? 13.711 -15.859 -3.207 1.00 58.50 136 VAL A C 1
ATOM 1051 O O 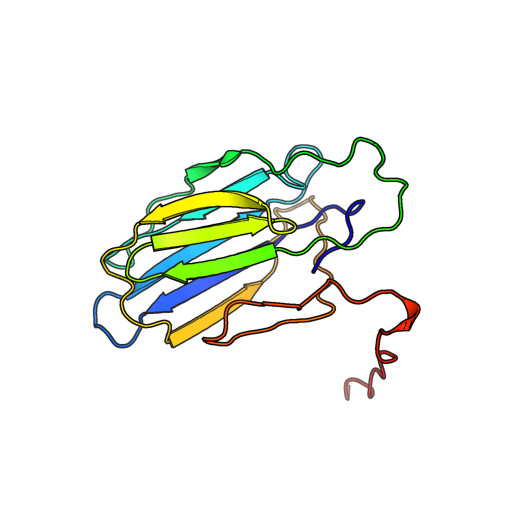. VAL A 1 136 ? 13.231 -15.470 -4.270 1.00 58.50 136 VAL A O 1
ATOM 1054 N N . GLY A 1 137 ? 14.937 -16.388 -3.151 1.00 54.28 137 GLY A N 1
ATOM 1055 C CA . GLY A 1 137 ? 15.716 -16.661 -4.358 1.00 54.28 137 GLY A CA 1
ATOM 1056 C C . GLY A 1 137 ? 14.976 -17.637 -5.275 1.00 54.28 137 GLY A C 1
ATOM 1057 O O . GLY A 1 137 ? 14.266 -18.518 -4.798 1.00 54.28 137 GLY A O 1
ATOM 1058 N N . ARG A 1 138 ? 15.167 -17.519 -6.594 1.00 55.31 138 ARG A N 1
ATOM 1059 C CA . ARG A 1 138 ? 14.471 -18.341 -7.603 1.00 55.31 138 ARG A CA 1
ATOM 1060 C C . ARG A 1 138 ? 14.550 -19.848 -7.317 1.00 55.31 138 ARG A C 1
ATOM 1062 O O . ARG A 1 138 ? 13.567 -20.544 -7.532 1.00 55.31 138 ARG A O 1
ATOM 1069 N N . GLN A 1 139 ? 15.681 -20.331 -6.794 1.00 55.19 139 GLN A N 1
ATOM 1070 C CA . GLN A 1 139 ? 15.887 -21.737 -6.418 1.00 55.19 139 GLN A CA 1
ATOM 1071 C C . GLN A 1 139 ? 15.054 -22.227 -5.220 1.00 55.19 139 GLN A C 1
ATOM 1073 O O . GLN A 1 139 ? 14.905 -23.429 -5.043 1.00 55.19 139 GLN A O 1
ATOM 1078 N N . ASN A 1 140 ? 14.525 -21.317 -4.404 1.00 55.88 140 ASN A N 1
ATOM 1079 C CA . ASN A 1 140 ? 13.769 -21.631 -3.190 1.00 55.88 140 ASN A CA 1
ATOM 1080 C C . ASN A 1 140 ? 12.255 -21.450 -3.386 1.00 55.88 140 ASN A C 1
ATOM 1082 O O . ASN A 1 140 ? 11.494 -21.558 -2.426 1.00 55.88 140 ASN A O 1
ATOM 1086 N N . LYS A 1 141 ? 11.813 -21.153 -4.615 1.00 54.50 141 LYS A N 1
ATOM 1087 C CA . LYS A 1 141 ? 10.392 -21.079 -4.953 1.00 54.50 141 LYS A CA 1
ATOM 1088 C C . LYS A 1 141 ? 9.810 -22.487 -4.964 1.00 54.50 141 LYS A C 1
ATOM 1090 O O . LYS A 1 141 ? 10.355 -23.375 -5.622 1.00 54.50 141 LYS A O 1
ATOM 1095 N N . LEU A 1 142 ? 8.698 -22.687 -4.260 1.00 50.47 142 LEU A N 1
ATOM 1096 C CA . LEU A 1 142 ? 7.909 -23.903 -4.430 1.00 50.47 142 LEU A CA 1
ATOM 1097 C C . LEU A 1 142 ? 7.424 -23.955 -5.890 1.00 50.47 142 LEU A C 1
ATOM 1099 O O . LEU A 1 142 ? 7.028 -22.917 -6.428 1.00 50.47 142 LEU A O 1
ATOM 1103 N N . PRO A 1 143 ? 7.474 -25.118 -6.563 1.00 47.91 143 PRO A N 1
ATOM 1104 C CA . PRO A 1 143 ? 6.914 -25.239 -7.899 1.00 47.91 143 PRO A CA 1
ATOM 1105 C C . PRO A 1 143 ? 5.437 -24.845 -7.849 1.00 47.91 143 PRO A C 1
ATOM 1107 O O . PRO A 1 143 ? 4.687 -25.336 -7.003 1.00 47.91 143 PRO A O 1
ATOM 1110 N N . ILE A 1 144 ? 5.021 -23.953 -8.750 1.00 46.72 144 ILE A N 1
ATOM 1111 C CA . ILE A 1 144 ? 3.608 -23.621 -8.924 1.00 46.72 144 ILE A CA 1
ATOM 1112 C C . ILE A 1 144 ? 2.937 -24.864 -9.512 1.00 46.72 144 ILE A C 1
ATOM 1114 O O . ILE A 1 144 ? 2.978 -25.096 -10.720 1.00 46.72 144 ILE A O 1
ATOM 1118 N N . ILE A 1 145 ? 2.351 -25.692 -8.650 1.00 38.53 145 ILE A N 1
ATOM 1119 C CA . ILE A 1 145 ? 1.417 -26.728 -9.074 1.00 38.53 145 ILE A CA 1
ATOM 1120 C C . ILE A 1 145 ? 0.091 -26.008 -9.287 1.00 38.53 145 ILE A C 1
ATOM 1122 O O . ILE A 1 145 ? -0.677 -25.799 -8.350 1.00 38.53 145 ILE A O 1
ATOM 1126 N N . TRP A 1 146 ? -0.164 -25.596 -10.526 1.00 38.16 146 TRP A N 1
ATOM 1127 C CA . TRP A 1 146 ? -1.518 -25.282 -10.958 1.00 38.16 146 TRP A CA 1
ATOM 1128 C C . TRP A 1 146 ? -2.310 -26.590 -10.914 1.00 38.16 146 TRP A C 1
ATOM 1130 O O . TRP A 1 146 ? -2.335 -27.341 -11.885 1.00 38.16 146 TRP A O 1
ATOM 1140 N N . SER A 1 147 ? -2.913 -26.916 -9.769 1.00 39.34 147 SER A N 1
ATOM 1141 C CA . SER A 1 147 ? -4.018 -27.868 -9.773 1.00 39.34 147 SER A CA 1
ATOM 1142 C C . SER A 1 147 ? -5.086 -27.255 -10.665 1.00 39.34 147 SER A C 1
ATOM 1144 O O . SER A 1 147 ? -5.512 -26.127 -10.408 1.00 39.34 147 SER A O 1
ATOM 1146 N N . GLU A 1 148 ? -5.426 -27.964 -11.733 1.00 37.12 148 GLU A N 1
ATOM 1147 C CA . GLU A 1 148 ? -6.334 -27.537 -12.787 1.00 37.12 148 GLU A CA 1
ATOM 1148 C C . GLU A 1 148 ? -7.513 -26.738 -12.213 1.00 37.12 148 GLU A C 1
ATOM 1150 O O . GLU A 1 148 ? -8.261 -27.228 -11.360 1.00 37.12 148 GLU A O 1
ATOM 1155 N N . LEU A 1 149 ? -7.658 -25.484 -12.656 1.00 36.53 149 LEU A N 1
ATOM 1156 C CA . LEU A 1 149 ? -8.905 -24.747 -12.486 1.00 36.53 149 LEU A CA 1
ATOM 1157 C C . LEU A 1 149 ? -9.987 -25.612 -13.126 1.00 36.53 149 LEU A C 1
ATOM 1159 O O . LEU A 1 149 ? -10.00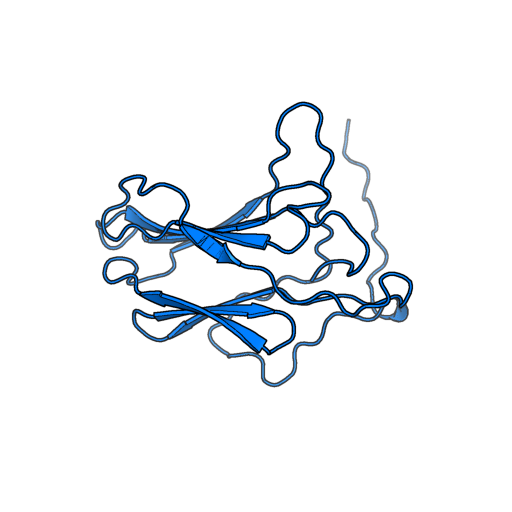7 -25.765 -14.346 1.00 36.53 149 LEU A O 1
ATOM 1163 N N . LYS A 1 150 ? -10.831 -26.232 -12.296 1.00 38.22 150 LYS A N 1
ATOM 1164 C CA . LYS A 1 150 ? -11.990 -26.978 -12.779 1.00 38.22 150 LYS A CA 1
ATOM 1165 C C . LYS A 1 150 ? -12.821 -26.023 -13.635 1.00 38.22 150 LYS A C 1
ATOM 1167 O O . LYS A 1 150 ? -13.283 -25.002 -13.125 1.00 38.22 150 LYS A O 1
ATOM 1172 N N . SER A 1 151 ? -12.916 -26.356 -14.920 1.00 44.72 151 SER A N 1
ATOM 1173 C CA . SER A 1 151 ? -13.805 -25.736 -15.904 1.00 44.72 151 SER A CA 1
ATOM 1174 C C . SER A 1 151 ? -15.259 -25.822 -15.473 1.00 44.72 151 SER A C 1
ATOM 1176 O O . SER A 1 151 ? -15.6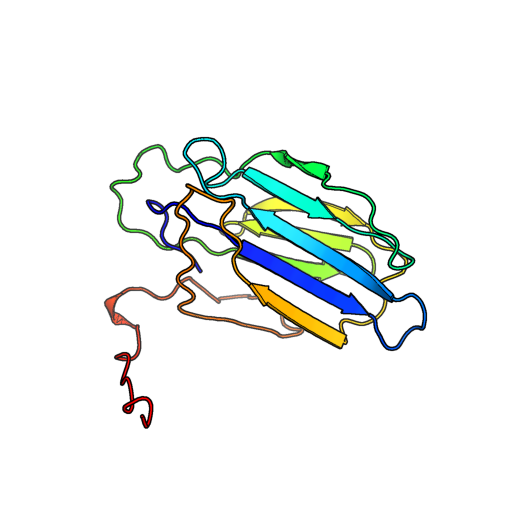22 -26.916 -14.973 1.00 44.72 151 SER A O 1
#

pLDDT: mean 75.77, std 17.77, range [36.53, 97.25]